Protein AF-A0A966WJ74-F1 (afdb_monomer_lite)

Foldseek 3Di:
DDPPVVVVPDPPPPPPPPPPDDPPPPPDDPPDPLVVLVVLVVVLVVCLVVLVLVSLVVSLVVNPPPPCSLVSVVSNCVSCVVPDDPVVVVVSVVVVD

Sequence (97 aa):
MSLFLIRRLCISVAGSLLLACLQVSDAATLSASPDRVDQIVIDMSNAYAHNDRRKLTQLLPQVKGHALEPWAAYWELTTRLDSAGESEIQEFFNRYK

pLDDT: mean 80.16, std 20.16, range [44.19, 97.94]

Secondary structure (DSSP, 8-state):
--SSSGGGSSSSSSSSSS--S------------HHHHHHHHHHHHHHHHTT-HHHHHHHGGGGTTSTTHHHHHHHHHHTTTTT--HHHHHHHHHH--

Structure (mmCIF, N/CA/C/O backbone):
data_AF-A0A966WJ74-F1
#
_entry.id   AF-A0A966WJ74-F1
#
loop_
_atom_site.group_PDB
_atom_site.id
_atom_site.type_symbol
_atom_site.label_atom_id
_atom_site.label_alt_id
_atom_site.label_comp_id
_atom_site.label_asym_id
_atom_site.label_entity_id
_atom_site.label_seq_id
_atom_site.pdbx_PDB_ins_code
_atom_site.Cartn_x
_atom_site.Cartn_y
_atom_site.Cartn_z
_atom_site.occupancy
_atom_site.B_iso_or_equiv
_atom_site.auth_seq_id
_atom_site.auth_comp_id
_atom_site.auth_asym_id
_atom_site.auth_atom_id
_atom_site.pdbx_PDB_model_num
ATOM 1 N N . MET A 1 1 ? 5.817 -73.063 -25.767 1.00 47.00 1 MET A N 1
ATOM 2 C CA . MET A 1 1 ? 5.920 -73.054 -24.294 1.00 47.00 1 MET A CA 1
ATOM 3 C C . MET A 1 1 ? 6.213 -71.623 -23.822 1.00 47.00 1 MET A C 1
ATOM 5 O O . MET A 1 1 ? 7.353 -71.218 -23.681 1.00 47.00 1 MET A O 1
ATOM 9 N N . SER A 1 2 ? 5.241 -70.724 -23.936 1.00 46.88 2 SER A N 1
ATOM 10 C CA . SER A 1 2 ? 4.262 -70.405 -22.875 1.00 46.88 2 SER A CA 1
ATOM 11 C C . SER A 1 2 ? 4.622 -69.226 -21.953 1.00 46.88 2 SER A C 1
ATOM 13 O O . SER A 1 2 ? 3.892 -69.011 -20.997 1.00 46.88 2 SER A O 1
ATOM 15 N N . LEU A 1 3 ? 5.665 -68.420 -22.224 1.00 50.03 3 LEU A N 1
ATOM 16 C CA . LEU A 1 3 ? 6.007 -67.289 -21.329 1.00 50.03 3 LEU A CA 1
ATOM 17 C C . LEU A 1 3 ? 6.151 -65.897 -21.972 1.00 50.03 3 LEU A C 1
ATOM 19 O O . LEU A 1 3 ? 6.029 -64.904 -21.263 1.00 50.03 3 LEU A O 1
ATOM 23 N N . PHE A 1 4 ? 6.302 -65.770 -23.295 1.00 47.22 4 PHE A N 1
ATOM 24 C CA . PHE A 1 4 ? 6.437 -64.444 -23.934 1.00 47.22 4 PHE A CA 1
ATOM 25 C C . PHE A 1 4 ? 5.139 -63.873 -24.524 1.00 47.22 4 PHE A C 1
ATOM 27 O O . PHE A 1 4 ? 5.099 -62.705 -24.905 1.00 47.22 4 PHE A O 1
ATOM 34 N N . LEU A 1 5 ? 4.056 -64.658 -24.556 1.00 48.75 5 LEU A N 1
ATOM 35 C CA . LEU A 1 5 ? 2.765 -64.220 -25.103 1.00 48.75 5 LEU A CA 1
ATOM 36 C C . LEU A 1 5 ? 1.816 -63.606 -24.054 1.00 48.75 5 LEU A C 1
ATOM 38 O O . LEU A 1 5 ? 0.843 -62.964 -24.426 1.00 48.75 5 LEU A O 1
ATOM 42 N N . ILE A 1 6 ? 2.112 -63.753 -22.756 1.00 54.72 6 ILE A N 1
ATOM 43 C CA . ILE A 1 6 ? 1.274 -63.242 -21.648 1.00 54.72 6 ILE A CA 1
ATOM 44 C C . ILE A 1 6 ? 1.607 -61.779 -21.313 1.00 54.72 6 ILE A C 1
ATOM 46 O O . ILE A 1 6 ? 0.763 -61.024 -20.842 1.00 54.72 6 ILE A O 1
ATOM 50 N N . ARG A 1 7 ? 2.814 -61.314 -21.654 1.00 44.19 7 ARG A N 1
ATOM 51 C CA . ARG A 1 7 ? 3.228 -59.914 -21.461 1.00 44.19 7 ARG A CA 1
ATOM 52 C C . ARG A 1 7 ? 2.805 -58.990 -22.613 1.00 44.19 7 ARG A C 1
ATOM 54 O O . ARG A 1 7 ? 3.212 -57.835 -22.664 1.00 44.19 7 ARG A O 1
ATOM 61 N N . ARG A 1 8 ? 1.993 -59.497 -23.547 1.00 54.09 8 ARG A N 1
ATOM 62 C CA . ARG A 1 8 ? 1.425 -58.742 -24.674 1.00 54.09 8 ARG A CA 1
ATOM 63 C C . ARG A 1 8 ? -0.015 -58.261 -24.447 1.00 54.09 8 ARG A C 1
ATOM 65 O O . ARG A 1 8 ? -0.557 -57.638 -25.349 1.00 54.09 8 ARG A O 1
ATOM 72 N N . LEU A 1 9 ? -0.627 -58.491 -23.278 1.00 54.88 9 LEU A N 1
ATOM 73 C CA . LEU A 1 9 ? -2.083 -58.314 -23.135 1.00 54.88 9 LEU A CA 1
ATOM 74 C C . LEU A 1 9 ? -2.575 -57.532 -21.899 1.00 54.88 9 LEU A C 1
ATOM 76 O O . LEU A 1 9 ? -3.749 -57.631 -21.574 1.00 54.88 9 LEU A O 1
ATOM 80 N N . CYS A 1 10 ? -1.741 -56.728 -21.222 1.00 46.06 10 CYS A N 1
ATOM 81 C CA . CYS A 1 10 ? -2.211 -55.950 -20.052 1.00 46.06 10 CYS A CA 1
ATOM 82 C C . CYS A 1 10 ? -1.888 -54.447 -20.047 1.00 46.06 10 CYS A C 1
ATOM 84 O O . CYS A 1 10 ? -2.273 -53.768 -19.105 1.00 46.06 10 CYS A O 1
ATOM 86 N N . ILE A 1 11 ? -1.231 -53.884 -21.069 1.00 50.78 11 ILE A N 1
ATOM 87 C CA . ILE A 1 11 ? -0.911 -52.433 -21.086 1.00 50.78 11 ILE A CA 1
ATOM 88 C C . ILE A 1 11 ? -1.694 -51.688 -22.185 1.00 50.78 11 ILE A C 1
ATOM 90 O O . ILE A 1 11 ? -1.428 -50.535 -22.489 1.00 50.78 11 ILE A O 1
ATOM 94 N N . SER A 1 12 ? -2.700 -52.330 -22.785 1.00 50.78 12 SER A N 1
ATOM 95 C CA . SER A 1 12 ? -3.492 -51.750 -23.879 1.00 50.78 12 SER A CA 1
ATOM 96 C C . SER A 1 12 ? -4.977 -51.599 -23.533 1.00 50.78 12 SER A C 1
ATOM 98 O O . SER A 1 12 ? -5.800 -51.627 -24.423 1.00 50.78 12 SER A O 1
ATOM 100 N N . VAL A 1 13 ? -5.355 -51.429 -22.260 1.00 56.34 13 VAL A N 1
ATOM 101 C CA . VAL A 1 13 ? -6.708 -50.943 -21.891 1.00 56.34 13 VAL A CA 1
ATOM 102 C C . VAL A 1 13 ? -6.643 -50.126 -20.591 1.00 56.34 13 VAL A C 1
ATOM 104 O O . VAL A 1 13 ? -7.345 -50.379 -19.623 1.00 56.34 13 VAL A O 1
ATOM 107 N N . ALA A 1 14 ? -5.735 -49.154 -20.538 1.00 49.72 14 ALA A N 1
ATOM 108 C CA . ALA A 1 14 ? -5.721 -48.109 -19.504 1.00 49.72 14 ALA A CA 1
ATOM 109 C C . ALA A 1 14 ? -5.358 -46.735 -20.106 1.00 49.72 14 ALA A C 1
ATOM 111 O O . ALA A 1 14 ? -4.915 -45.834 -19.407 1.00 49.72 14 ALA A O 1
ATOM 112 N N . GLY A 1 15 ? -5.508 -46.590 -21.429 1.00 50.56 15 GLY A N 1
ATOM 113 C CA . GLY A 1 15 ? -5.144 -45.389 -22.189 1.00 50.56 15 GLY A CA 1
ATOM 114 C C . GLY A 1 15 ? -6.328 -44.504 -22.585 1.00 50.56 15 GLY A C 1
ATOM 115 O O . GLY A 1 15 ? -6.139 -43.558 -23.337 1.00 50.56 15 GLY A O 1
ATOM 116 N N . SER A 1 16 ? -7.545 -44.799 -22.115 1.00 53.44 16 SER A N 1
ATOM 117 C CA . SER A 1 16 ? -8.766 -44.114 -22.579 1.00 53.44 16 SER A CA 1
ATOM 118 C C . SER A 1 16 ? -9.585 -43.449 -21.469 1.00 53.44 16 SER A C 1
ATOM 120 O O . SER A 1 16 ? -10.711 -43.042 -21.728 1.00 53.44 16 SER A O 1
ATOM 122 N N . LEU A 1 17 ? -9.041 -43.293 -20.253 1.00 51.81 17 LEU A N 1
ATOM 123 C CA . LEU A 1 17 ? -9.752 -42.641 -19.137 1.00 51.81 17 LEU A CA 1
ATOM 124 C C . LEU A 1 17 ? -8.964 -41.525 -18.420 1.00 51.81 17 LEU A C 1
ATOM 126 O O . LEU A 1 17 ? -9.319 -41.133 -17.315 1.00 51.81 17 LEU A O 1
ATOM 130 N N . LEU A 1 18 ? -7.909 -40.992 -19.043 1.00 50.69 18 LEU A N 1
ATOM 131 C CA . LEU A 1 18 ? -7.081 -39.899 -18.502 1.00 50.69 18 LEU A CA 1
ATOM 132 C C . LEU A 1 18 ? -6.923 -38.744 -19.511 1.00 50.69 18 LEU A C 1
ATOM 134 O O . LEU A 1 18 ? -5.863 -38.139 -19.613 1.00 50.69 18 LEU A O 1
ATOM 138 N N . LEU A 1 19 ? -7.974 -38.440 -20.282 1.00 54.75 19 LEU A N 1
ATOM 139 C CA . LEU A 1 19 ? -7.969 -37.351 -21.275 1.00 54.75 19 LEU A CA 1
ATOM 140 C C . LEU A 1 19 ? -9.133 -36.358 -21.094 1.00 54.75 19 LEU A C 1
ATOM 142 O O . LEU A 1 19 ? -9.693 -35.866 -22.067 1.00 54.75 19 LEU A O 1
ATOM 146 N N . ALA A 1 20 ? -9.517 -36.076 -19.846 1.00 51.59 20 ALA A N 1
ATOM 147 C CA . ALA A 1 20 ? -10.572 -35.104 -19.530 1.00 51.59 20 ALA A CA 1
ATOM 148 C C . ALA A 1 20 ? -10.179 -34.082 -18.447 1.00 51.59 20 ALA A C 1
ATOM 150 O O . ALA A 1 20 ? -11.046 -33.412 -17.894 1.00 51.59 20 ALA A O 1
ATOM 151 N N . CYS A 1 21 ? -8.887 -33.940 -18.137 1.00 49.91 21 CYS A N 1
ATOM 152 C CA . CYS A 1 21 ? -8.417 -32.892 -17.236 1.00 49.91 21 CYS A CA 1
ATOM 153 C C . CYS A 1 21 ? -7.622 -31.853 -18.036 1.00 49.91 21 CYS A C 1
ATOM 155 O O . CYS A 1 21 ? -6.729 -32.221 -18.793 1.00 49.91 21 CYS A O 1
ATOM 157 N N . LEU A 1 22 ? -7.950 -30.579 -17.805 1.00 50.16 22 LEU A N 1
ATOM 158 C CA . LEU A 1 22 ? -7.305 -29.357 -18.298 1.00 50.16 22 LEU A CA 1
ATOM 159 C C . LEU A 1 22 ? -7.731 -28.876 -19.694 1.00 50.16 22 LEU A C 1
ATOM 161 O O . LEU A 1 22 ? -6.974 -28.906 -20.656 1.00 50.16 22 LEU A O 1
ATOM 165 N N . GLN A 1 23 ? -8.921 -28.282 -19.761 1.00 55.41 23 GLN A N 1
ATOM 166 C CA . GLN A 1 23 ? -9.117 -27.079 -20.575 1.00 55.41 23 GLN A CA 1
ATOM 167 C C . GLN A 1 23 ? -9.060 -25.874 -19.625 1.00 55.41 23 GLN A C 1
ATOM 169 O O . GLN A 1 23 ? -10.090 -25.314 -19.254 1.00 55.41 23 GLN A O 1
ATOM 174 N N . VAL A 1 24 ? -7.858 -25.515 -19.159 1.00 59.22 24 VAL A N 1
ATOM 175 C CA . VAL A 1 24 ? -7.647 -24.193 -18.553 1.00 59.22 24 VAL A CA 1
ATOM 176 C C . VAL A 1 24 ? -7.595 -23.218 -19.719 1.00 59.22 24 VAL A C 1
ATOM 178 O O . VAL A 1 24 ? -6.666 -23.239 -20.521 1.00 59.22 24 VAL A O 1
ATOM 181 N N . SER A 1 25 ? -8.655 -22.427 -19.861 1.00 53.19 25 SER A N 1
ATOM 182 C CA . SER A 1 25 ? -8.662 -21.284 -20.765 1.00 53.19 25 SER A CA 1
ATOM 183 C C . SER A 1 25 ? -7.698 -20.247 -20.198 1.00 53.19 25 SER A C 1
ATOM 185 O O . SER A 1 25 ? -8.022 -19.568 -19.226 1.00 53.19 25 SER A O 1
ATOM 187 N N . ASP A 1 26 ? -6.503 -20.164 -20.774 1.00 45.62 26 ASP A N 1
ATOM 188 C CA . ASP A 1 26 ? -5.546 -19.097 -20.501 1.00 45.62 26 ASP A CA 1
ATOM 189 C C . ASP A 1 26 ? -6.106 -17.807 -21.120 1.00 45.62 26 ASP A C 1
ATOM 191 O O . ASP A 1 26 ? -5.946 -17.518 -22.309 1.00 45.62 26 ASP A O 1
ATOM 195 N N . ALA A 1 27 ? -6.877 -17.057 -20.334 1.00 54.19 27 ALA A N 1
ATOM 196 C CA . ALA A 1 27 ? -7.142 -15.666 -20.649 1.00 54.19 27 ALA A CA 1
ATOM 197 C C . ALA A 1 27 ? -5.803 -14.946 -20.494 1.00 54.19 27 ALA A C 1
ATOM 199 O O . ALA A 1 27 ? -5.363 -14.727 -19.370 1.00 54.19 27 ALA A O 1
ATOM 200 N N . ALA A 1 28 ? -5.150 -14.639 -21.616 1.00 49.78 28 ALA A N 1
ATOM 201 C CA . ALA A 1 28 ? -3.875 -13.939 -21.662 1.00 49.78 28 ALA A CA 1
ATOM 202 C C . ALA A 1 28 ? -3.958 -12.616 -20.883 1.00 49.78 28 ALA A C 1
ATOM 204 O O . ALA A 1 28 ? -4.321 -11.565 -21.414 1.00 49.78 28 ALA A O 1
ATOM 205 N N . THR A 1 29 ? -3.614 -12.662 -19.601 1.00 55.38 29 THR A N 1
ATOM 206 C CA . THR A 1 29 ? -3.189 -11.491 -18.858 1.00 55.38 29 THR A CA 1
ATOM 207 C C . THR A 1 29 ? -1.886 -11.046 -19.495 1.00 55.38 29 THR A C 1
ATOM 209 O O . THR A 1 29 ? -0.968 -11.850 -19.654 1.00 55.38 29 THR A O 1
ATOM 212 N N . LEU A 1 30 ? -1.795 -9.773 -19.889 1.00 57.22 30 LEU A N 1
ATOM 213 C CA . LEU A 1 30 ? -0.509 -9.147 -20.175 1.00 57.22 30 LEU A CA 1
ATOM 214 C C . LEU A 1 30 ? 0.309 -9.168 -18.880 1.00 57.22 30 LEU A C 1
ATOM 216 O O . LEU A 1 30 ? 0.272 -8.224 -18.094 1.00 57.22 30 LEU A O 1
ATOM 220 N N . SER A 1 31 ? 0.993 -10.277 -18.629 1.00 59.06 31 SER A N 1
ATOM 221 C CA . SER A 1 31 ? 1.887 -10.439 -17.498 1.00 59.06 31 SER A CA 1
ATOM 222 C C . SER A 1 31 ? 3.065 -9.508 -17.741 1.00 59.06 31 SER A C 1
ATOM 224 O O . SER A 1 31 ? 3.929 -9.781 -18.576 1.00 59.06 31 SER A O 1
ATOM 226 N N . ALA A 1 32 ? 3.069 -8.361 -17.062 1.00 64.06 32 ALA A N 1
ATOM 227 C CA . ALA A 1 32 ? 4.270 -7.555 -16.945 1.00 64.06 32 ALA A CA 1
ATOM 228 C C . ALA A 1 32 ? 5.395 -8.466 -16.432 1.00 64.06 32 ALA A C 1
ATOM 230 O O . ALA A 1 32 ? 5.177 -9.248 -15.506 1.00 64.06 32 ALA A O 1
ATOM 231 N N . SER A 1 33 ? 6.575 -8.399 -17.054 1.00 74.12 33 SER A N 1
ATOM 232 C CA . SER A 1 33 ? 7.733 -9.159 -16.580 1.00 74.12 33 SER A CA 1
ATOM 233 C C . SER A 1 33 ? 7.961 -8.871 -15.089 1.00 74.12 33 SER A C 1
ATOM 235 O O . SER A 1 33 ? 7.833 -7.701 -14.711 1.00 74.12 33 SER A O 1
ATOM 237 N N . PRO A 1 34 ? 8.322 -9.876 -14.267 1.00 76.94 34 PRO A N 1
ATOM 238 C CA . PRO A 1 34 ? 8.586 -9.693 -12.836 1.00 76.94 34 PRO A CA 1
ATOM 239 C C . PRO A 1 34 ? 9.477 -8.473 -12.555 1.00 76.94 34 PRO A C 1
ATOM 241 O O . PRO A 1 34 ? 9.093 -7.596 -11.787 1.00 76.94 34 PRO A O 1
ATOM 244 N N . ASP A 1 35 ? 10.546 -8.307 -13.344 1.00 86.25 35 ASP A N 1
ATOM 245 C CA . ASP A 1 35 ? 11.485 -7.179 -13.254 1.00 86.25 35 ASP A CA 1
ATOM 246 C C . ASP A 1 35 ? 10.824 -5.791 -13.358 1.00 86.25 35 ASP A C 1
ATOM 248 O O . ASP A 1 35 ? 11.236 -4.833 -12.704 1.00 86.25 35 ASP A O 1
ATOM 252 N N . ARG A 1 36 ? 9.784 -5.647 -14.194 1.00 90.31 36 ARG A N 1
ATOM 253 C CA . ARG A 1 36 ? 9.069 -4.370 -14.347 1.00 90.31 36 ARG A CA 1
ATOM 254 C C . ARG A 1 36 ? 8.246 -4.064 -13.105 1.00 90.31 36 ARG A C 1
ATOM 256 O O . ARG A 1 36 ? 8.178 -2.909 -12.694 1.00 90.31 36 ARG A O 1
ATOM 263 N N . VAL A 1 37 ? 7.581 -5.070 -12.549 1.00 92.00 37 VAL A N 1
ATOM 264 C CA . VAL A 1 37 ? 6.736 -4.887 -11.368 1.00 92.00 37 VAL A CA 1
ATOM 265 C C . VAL A 1 37 ? 7.601 -4.643 -10.135 1.00 92.00 37 VAL A C 1
ATOM 267 O O . VAL A 1 37 ? 7.280 -3.763 -9.340 1.00 92.00 37 VAL A O 1
ATOM 270 N N . ASP A 1 38 ? 8.748 -5.310 -10.033 1.00 93.62 38 ASP A N 1
ATOM 271 C CA . ASP A 1 38 ? 9.750 -5.040 -9.002 1.00 93.62 38 ASP A CA 1
ATOM 272 C C . ASP A 1 38 ? 10.218 -3.580 -9.033 1.00 93.62 38 ASP A C 1
ATOM 274 O O . ASP A 1 38 ? 10.283 -2.923 -7.992 1.00 93.62 38 ASP A O 1
ATOM 278 N N . GLN A 1 39 ? 10.446 -3.020 -10.225 1.00 95.38 39 GLN A N 1
ATOM 279 C CA . GLN A 1 39 ? 10.780 -1.601 -10.364 1.00 95.38 39 GLN A CA 1
ATOM 280 C C . GLN A 1 39 ? 9.659 -0.681 -9.854 1.00 95.38 39 GLN A C 1
ATOM 282 O O . GLN A 1 39 ? 9.936 0.329 -9.208 1.00 95.38 39 GLN A O 1
ATOM 287 N N . ILE A 1 40 ? 8.393 -1.041 -10.083 1.00 96.50 40 ILE A N 1
ATOM 288 C CA . ILE A 1 40 ? 7.244 -0.288 -9.558 1.00 96.50 40 ILE A CA 1
ATOM 289 C C . ILE A 1 40 ? 7.209 -0.356 -8.027 1.00 96.50 40 ILE A C 1
ATOM 291 O O . ILE A 1 40 ? 6.947 0.654 -7.377 1.00 96.50 40 ILE A O 1
ATOM 295 N N . VAL A 1 41 ? 7.515 -1.508 -7.429 1.00 96.31 41 VAL A N 1
ATOM 296 C CA . VAL A 1 41 ? 7.592 -1.654 -5.965 1.00 96.31 41 VAL A CA 1
ATOM 297 C C . VAL A 1 41 ? 8.717 -0.791 -5.385 1.00 96.31 41 VAL A C 1
ATOM 299 O O . VAL A 1 41 ? 8.532 -0.171 -4.337 1.00 96.31 41 VAL A O 1
ATOM 302 N N . ILE A 1 42 ? 9.851 -0.673 -6.079 1.00 96.75 42 ILE A N 1
ATOM 303 C CA . ILE A 1 42 ? 10.930 0.259 -5.714 1.00 96.75 42 ILE A CA 1
ATOM 304 C C . ILE A 1 42 ? 10.447 1.717 -5.801 1.00 96.75 42 ILE A C 1
ATOM 306 O O . ILE A 1 42 ? 10.710 2.519 -4.906 1.00 96.75 42 ILE A O 1
ATOM 310 N N . ASP A 1 43 ? 9.693 2.082 -6.836 1.00 97.38 43 ASP A N 1
ATOM 311 C CA . ASP A 1 43 ? 9.130 3.432 -6.952 1.00 97.38 43 ASP A CA 1
ATOM 312 C C . ASP A 1 43 ? 8.103 3.731 -5.850 1.00 97.38 43 ASP A C 1
ATOM 314 O O . ASP A 1 43 ? 8.028 4.865 -5.362 1.00 97.38 43 ASP A O 1
ATOM 318 N N . MET A 1 44 ? 7.336 2.721 -5.431 1.00 97.94 44 MET A N 1
ATOM 319 C CA . MET A 1 44 ? 6.410 2.808 -4.302 1.00 97.94 44 MET A CA 1
ATOM 320 C C . MET A 1 44 ? 7.140 2.959 -2.969 1.00 97.94 44 MET A C 1
ATOM 322 O O . MET A 1 44 ? 6.735 3.795 -2.165 1.00 97.94 44 MET A O 1
ATOM 326 N N . SER A 1 45 ? 8.232 2.227 -2.732 1.00 97.31 45 SER A N 1
ATOM 327 C CA . SER A 1 45 ? 9.013 2.365 -1.494 1.00 97.31 45 SER A CA 1
ATOM 328 C C . SER A 1 45 ? 9.618 3.767 -1.370 1.00 97.31 45 SER A C 1
ATOM 330 O O . SER A 1 45 ? 9.552 4.392 -0.309 1.00 97.31 45 SER A O 1
ATOM 332 N N . ASN A 1 46 ? 10.098 4.323 -2.485 1.00 97.94 46 ASN A N 1
ATOM 333 C CA . ASN A 1 46 ? 10.546 5.708 -2.560 1.00 97.94 46 ASN A CA 1
ATOM 334 C C . ASN A 1 46 ? 9.398 6.690 -2.289 1.00 97.94 46 ASN A C 1
ATOM 336 O O . ASN A 1 46 ? 9.580 7.648 -1.541 1.00 97.94 46 ASN A O 1
ATOM 340 N N . ALA A 1 47 ? 8.209 6.470 -2.858 1.00 97.62 47 ALA A N 1
ATOM 341 C CA . ALA A 1 47 ? 7.037 7.307 -2.588 1.00 97.62 47 ALA A CA 1
ATOM 342 C C . ALA A 1 47 ? 6.640 7.277 -1.103 1.00 97.62 47 ALA A C 1
ATOM 344 O O . ALA A 1 47 ? 6.371 8.326 -0.518 1.00 97.62 47 ALA A O 1
ATOM 345 N N . TYR A 1 48 ? 6.675 6.096 -0.483 1.00 97.31 48 TYR A N 1
ATOM 346 C CA . TYR A 1 48 ? 6.426 5.909 0.943 1.00 97.31 48 TYR A CA 1
ATOM 347 C C . TYR A 1 48 ? 7.425 6.688 1.808 1.00 97.31 48 TYR A C 1
ATOM 349 O 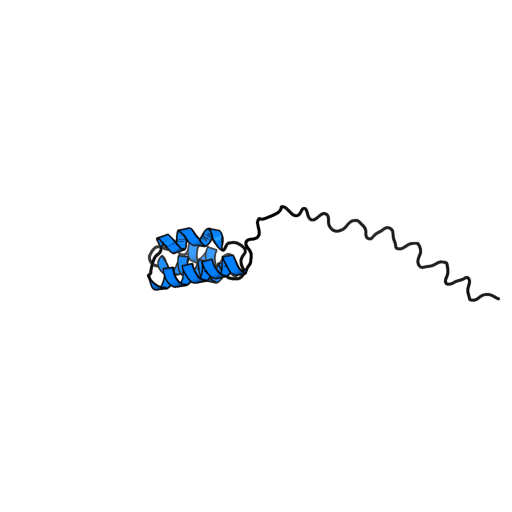O . TYR A 1 48 ? 7.009 7.417 2.704 1.00 97.31 48 TYR A O 1
ATOM 357 N N . ALA A 1 49 ? 8.723 6.636 1.487 1.00 96.44 49 ALA A N 1
ATOM 358 C CA . ALA A 1 49 ? 9.752 7.403 2.196 1.00 96.44 49 ALA A CA 1
ATOM 359 C C . ALA A 1 49 ? 9.503 8.925 2.167 1.00 96.44 49 ALA A C 1
ATOM 361 O O . ALA A 1 49 ? 9.859 9.632 3.107 1.00 96.44 49 ALA A O 1
ATOM 362 N N . HIS A 1 50 ? 8.853 9.426 1.113 1.00 96.31 50 HIS A N 1
ATOM 363 C CA . HIS A 1 50 ? 8.488 10.838 0.962 1.00 96.31 50 HIS A CA 1
ATOM 364 C C . HIS A 1 50 ? 7.054 11.158 1.420 1.00 96.31 50 HIS A C 1
ATOM 366 O O . HIS A 1 50 ? 6.599 12.285 1.232 1.00 96.31 50 HIS A O 1
ATOM 372 N N . ASN A 1 51 ? 6.331 10.200 2.013 1.00 94.81 51 ASN A N 1
ATOM 373 C CA . ASN A 1 51 ? 4.908 10.319 2.359 1.00 94.81 51 ASN A CA 1
ATOM 374 C C . ASN A 1 51 ? 4.008 10.727 1.167 1.00 94.81 51 ASN A C 1
ATOM 376 O O . ASN A 1 51 ? 2.960 11.354 1.347 1.00 94.81 51 ASN A O 1
ATOM 380 N N . ASP A 1 52 ? 4.382 10.371 -0.068 1.00 96.38 52 ASP A N 1
ATOM 381 C CA . ASP A 1 52 ? 3.601 10.691 -1.269 1.00 96.38 52 ASP A CA 1
ATOM 382 C C . ASP A 1 52 ? 2.452 9.692 -1.472 1.00 96.38 52 ASP A C 1
ATOM 384 O O . ASP A 1 52 ? 2.499 8.759 -2.281 1.00 96.38 52 ASP A O 1
ATOM 388 N N . ARG A 1 53 ? 1.372 9.930 -0.725 1.00 94.50 53 ARG A N 1
ATOM 389 C CA . ARG A 1 53 ? 0.133 9.138 -0.753 1.00 94.50 53 ARG A CA 1
ATOM 390 C C . ARG A 1 53 ? -0.491 9.033 -2.141 1.00 94.50 53 ARG A C 1
ATOM 392 O O . ARG A 1 53 ? -1.044 7.995 -2.506 1.00 94.50 53 ARG A O 1
ATOM 399 N N . ARG A 1 54 ? -0.417 10.112 -2.926 1.00 95.88 54 ARG A N 1
ATOM 400 C CA . ARG A 1 54 ? -1.020 10.152 -4.265 1.00 95.88 54 ARG A CA 1
ATOM 401 C C . ARG A 1 54 ? -0.280 9.209 -5.197 1.00 95.88 54 ARG A C 1
ATOM 403 O O . ARG A 1 54 ? -0.921 8.429 -5.896 1.00 95.88 54 ARG A O 1
ATOM 410 N N . LY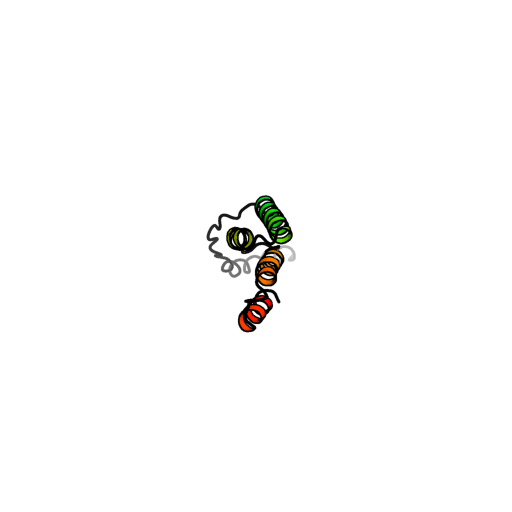S A 1 55 ? 1.054 9.240 -5.162 1.00 96.88 55 LYS A N 1
ATOM 411 C CA . LYS A 1 55 ? 1.884 8.341 -5.962 1.00 96.88 55 LYS A CA 1
ATOM 412 C C . LYS A 1 55 ? 1.688 6.879 -5.556 1.00 96.88 55 LYS A C 1
ATOM 414 O O . LYS A 1 55 ? 1.529 6.039 -6.435 1.00 96.88 55 LYS A O 1
ATOM 419 N N . LEU A 1 56 ? 1.588 6.576 -4.259 1.00 96.94 56 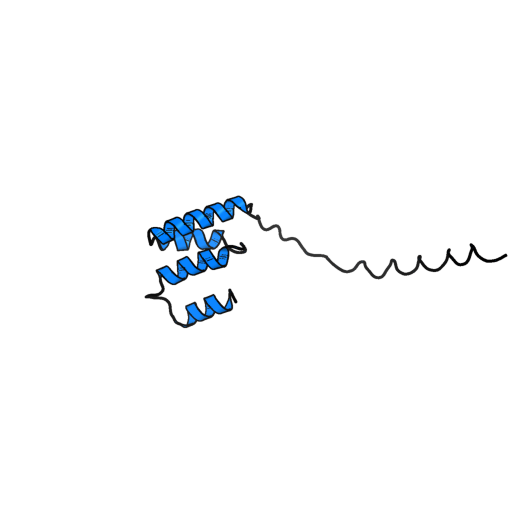LEU A N 1
ATOM 420 C CA . LEU A 1 56 ? 1.257 5.222 -3.788 1.00 96.94 56 LEU A CA 1
ATOM 421 C C . LEU A 1 56 ? -0.078 4.719 -4.357 1.00 96.94 56 LEU A C 1
ATOM 423 O O . LEU A 1 56 ? -0.130 3.635 -4.935 1.00 96.94 56 LEU A O 1
ATOM 427 N N . THR A 1 57 ? -1.130 5.539 -4.285 1.00 95.44 57 THR A N 1
ATOM 428 C CA . THR A 1 57 ? -2.463 5.196 -4.818 1.00 95.44 57 THR A CA 1
ATOM 429 C C . THR A 1 57 ? -2.433 4.951 -6.333 1.00 95.44 57 THR A C 1
ATOM 431 O O . THR A 1 57 ? -3.116 4.062 -6.836 1.00 95.44 57 THR A O 1
ATOM 434 N N . GLN A 1 58 ? -1.635 5.725 -7.076 1.00 96.81 58 GLN A N 1
ATOM 435 C CA . GLN A 1 58 ? -1.495 5.593 -8.533 1.00 96.81 58 GLN A CA 1
ATOM 436 C C . GLN A 1 58 ? -0.722 4.338 -8.958 1.00 96.81 58 GLN A C 1
ATOM 438 O O . GLN A 1 58 ? -1.016 3.757 -10.004 1.00 96.81 58 GLN A O 1
ATOM 443 N N . LEU A 1 59 ? 0.283 3.934 -8.180 1.00 96.69 59 LEU A N 1
ATOM 444 C CA . LEU A 1 59 ? 1.143 2.795 -8.502 1.00 96.69 59 LEU A CA 1
ATOM 445 C C . LEU A 1 59 ? 0.545 1.457 -8.045 1.00 96.69 59 LEU A C 1
ATOM 447 O O . LEU A 1 59 ? 0.747 0.449 -8.719 1.00 96.69 59 LEU A O 1
ATOM 451 N N . LEU A 1 60 ? -0.250 1.440 -6.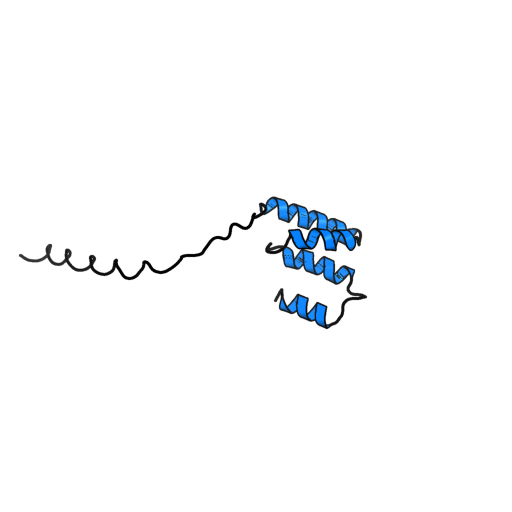969 1.00 95.75 60 LEU A N 1
ATOM 452 C CA . LEU A 1 60 ? -0.798 0.213 -6.380 1.00 95.75 60 LEU A CA 1
ATOM 453 C C . LEU A 1 60 ? -1.563 -0.701 -7.368 1.00 95.75 60 LEU A C 1
ATOM 455 O O . LEU A 1 60 ? -1.376 -1.915 -7.320 1.00 95.75 60 LEU A O 1
ATOM 459 N N . PRO A 1 61 ? -2.395 -0.201 -8.305 1.00 95.25 61 PRO A N 1
ATOM 460 C CA . PRO A 1 61 ? -3.077 -1.074 -9.262 1.00 95.25 61 PRO A CA 1
ATOM 461 C C . PRO A 1 61 ? -2.128 -1.853 -10.180 1.00 95.25 61 PRO A C 1
ATOM 463 O O . PRO A 1 61 ? -2.524 -2.890 -10.703 1.00 95.25 61 PRO A O 1
ATOM 466 N N . GLN A 1 62 ? -0.901 -1.364 -10.376 1.00 94.75 62 GLN A N 1
ATOM 467 C CA . GLN A 1 62 ? 0.085 -1.959 -11.279 1.00 94.75 62 GLN A CA 1
ATOM 468 C C . GLN A 1 62 ? 0.848 -3.131 -10.646 1.00 94.75 62 GLN A C 1
ATOM 470 O O . GLN A 1 62 ? 1.460 -3.908 -11.370 1.00 94.75 62 GLN A O 1
ATOM 475 N N . VAL A 1 63 ? 0.798 -3.275 -9.317 1.00 94.62 63 VAL A N 1
ATOM 476 C CA . VAL A 1 63 ? 1.434 -4.382 -8.580 1.00 94.62 63 VAL A CA 1
ATOM 477 C C . VAL A 1 63 ? 0.453 -5.508 -8.227 1.00 94.62 63 VAL A C 1
ATOM 479 O O . VAL A 1 63 ? 0.840 -6.464 -7.563 1.00 94.62 63 VAL A O 1
ATOM 482 N N . LYS A 1 64 ? -0.814 -5.420 -8.659 1.00 91.38 64 LYS A N 1
ATOM 483 C CA . LYS A 1 64 ? -1.836 -6.440 -8.375 1.00 91.38 64 LYS A CA 1
ATOM 484 C C . LYS A 1 64 ? -1.454 -7.806 -8.946 1.00 91.38 64 LYS A C 1
ATOM 486 O O . LYS A 1 64 ? -1.059 -7.907 -10.104 1.00 91.38 64 LYS A O 1
ATOM 491 N N . GLY A 1 65 ? -1.630 -8.855 -8.149 1.00 90.00 65 GLY A N 1
ATOM 492 C CA . GLY A 1 65 ? -1.267 -10.228 -8.494 1.00 90.00 65 GLY A CA 1
ATOM 493 C C . GLY A 1 65 ? 0.231 -10.525 -8.383 1.00 90.00 65 GLY A C 1
ATOM 494 O O . GLY A 1 65 ? 0.646 -11.636 -8.702 1.00 90.00 65 GLY A O 1
ATOM 495 N N . HIS A 1 66 ? 1.045 -9.563 -7.937 1.00 91.56 66 HIS A N 1
ATOM 496 C CA . HIS A 1 66 ? 2.476 -9.752 -7.726 1.00 91.56 66 HIS A CA 1
ATOM 497 C C . HIS A 1 66 ? 2.778 -10.251 -6.310 1.00 91.56 66 HIS A C 1
ATOM 499 O O . HIS A 1 66 ? 2.089 -9.902 -5.354 1.00 91.56 66 HIS A O 1
ATOM 505 N N . ALA A 1 67 ? 3.874 -10.995 -6.138 1.00 92.88 67 ALA A N 1
ATOM 506 C CA . ALA A 1 67 ? 4.289 -11.500 -4.824 1.00 92.88 67 ALA A CA 1
ATOM 507 C C . ALA A 1 67 ? 4.544 -10.379 -3.793 1.00 92.88 67 ALA A C 1
ATOM 509 O O . ALA A 1 67 ? 4.383 -10.583 -2.592 1.00 92.88 67 ALA A O 1
ATOM 510 N N . LEU A 1 68 ? 4.917 -9.187 -4.266 1.00 94.38 68 LEU A N 1
ATOM 511 C CA . LEU A 1 68 ? 5.171 -8.001 -3.440 1.00 94.38 68 LEU A CA 1
ATOM 512 C C . LEU A 1 68 ? 3.951 -7.070 -3.295 1.00 94.38 68 LEU A C 1
ATOM 514 O O . LEU A 1 68 ? 4.065 -6.018 -2.666 1.00 94.38 68 LEU A O 1
ATOM 518 N N . GLU A 1 69 ? 2.781 -7.445 -3.827 1.00 95.00 69 GLU A N 1
ATOM 519 C CA . GLU A 1 69 ? 1.530 -6.697 -3.629 1.00 95.00 69 GLU A CA 1
ATOM 520 C C . GLU A 1 69 ? 1.225 -6.418 -2.143 1.00 95.00 69 GLU A C 1
ATOM 522 O O . GLU A 1 69 ? 0.908 -5.267 -1.829 1.00 95.00 69 GLU A O 1
ATOM 527 N N . PRO A 1 70 ? 1.369 -7.380 -1.200 1.00 96.38 70 PRO A N 1
ATOM 528 C CA . PRO A 1 70 ? 1.028 -7.137 0.204 1.00 96.38 70 PRO A CA 1
ATOM 529 C C . PRO A 1 70 ? 1.879 -6.033 0.843 1.00 96.38 70 PRO A C 1
ATOM 531 O O . PRO A 1 70 ? 1.373 -5.233 1.628 1.00 96.38 70 PRO A O 1
ATOM 534 N N . TRP A 1 71 ? 3.160 -5.945 0.469 1.00 95.81 71 TRP A N 1
ATOM 535 C CA . TRP A 1 71 ? 4.072 -4.901 0.944 1.00 95.81 71 TRP A CA 1
ATOM 536 C C . TRP A 1 71 ? 3.684 -3.520 0.418 1.00 95.81 71 TRP A C 1
ATOM 538 O O . TRP A 1 71 ? 3.625 -2.554 1.177 1.00 95.81 71 TRP A O 1
ATOM 548 N N . ALA A 1 72 ? 3.364 -3.434 -0.872 1.00 96.81 72 ALA A N 1
ATOM 549 C CA . ALA A 1 72 ? 2.903 -2.203 -1.496 1.00 96.81 72 ALA A CA 1
ATOM 550 C C . ALA A 1 72 ? 1.560 -1.723 -0.916 1.00 96.81 72 ALA A C 1
ATOM 552 O O . ALA A 1 72 ? 1.393 -0.537 -0.627 1.00 96.81 72 ALA A O 1
ATOM 553 N N . ALA A 1 73 ? 0.616 -2.644 -0.706 1.00 96.50 73 ALA A N 1
ATOM 554 C CA . ALA A 1 73 ? -0.678 -2.355 -0.098 1.00 96.50 73 ALA A CA 1
ATOM 555 C C . ALA A 1 73 ? -0.541 -1.920 1.370 1.00 96.50 73 ALA A C 1
ATOM 557 O O . ALA A 1 73 ? -1.257 -1.024 1.809 1.00 96.50 73 ALA A O 1
ATOM 558 N N . TYR A 1 74 ? 0.401 -2.509 2.114 1.00 96.44 74 TYR A N 1
ATOM 559 C CA . TYR A 1 74 ? 0.703 -2.105 3.485 1.00 96.44 74 TYR A CA 1
ATOM 560 C C . TYR A 1 74 ? 1.158 -0.645 3.554 1.00 96.44 74 TYR A C 1
ATOM 562 O O . TYR A 1 74 ? 0.628 0.113 4.361 1.00 96.44 74 TYR A O 1
ATOM 570 N N . TRP A 1 75 ? 2.087 -0.223 2.689 1.00 97.19 75 TRP A N 1
ATOM 571 C CA . TRP A 1 75 ? 2.529 1.176 2.638 1.00 97.19 75 TRP A CA 1
ATOM 572 C C . TRP A 1 75 ? 1.391 2.143 2.312 1.00 97.19 75 TRP A C 1
ATOM 574 O O . TRP A 1 75 ? 1.316 3.226 2.883 1.00 97.19 75 TRP A O 1
ATOM 584 N N . GLU A 1 76 ? 0.489 1.767 1.407 1.00 95.56 76 GLU A N 1
ATOM 585 C CA . GLU A 1 76 ? -0.673 2.596 1.088 1.00 95.56 76 GLU A CA 1
ATOM 586 C C . GLU A 1 76 ? -1.585 2.759 2.316 1.00 95.56 76 GLU A C 1
ATOM 588 O O . GLU A 1 76 ? -1.881 3.892 2.700 1.00 95.56 76 GLU A O 1
ATOM 593 N N . LEU A 1 77 ? -1.919 1.659 3.001 1.00 95.94 77 LEU A N 1
ATOM 594 C CA . LEU A 1 77 ? -2.763 1.673 4.197 1.00 95.94 77 LEU A CA 1
ATOM 595 C C . LEU A 1 77 ? -2.137 2.481 5.343 1.00 95.94 77 LEU A C 1
ATOM 597 O O . LEU A 1 77 ? -2.811 3.318 5.947 1.00 95.94 77 LEU A O 1
ATOM 601 N N . THR A 1 78 ? -0.852 2.271 5.643 1.00 94.62 78 THR A N 1
ATOM 602 C CA . THR A 1 78 ? -0.187 2.947 6.768 1.00 94.62 78 THR A CA 1
ATOM 603 C C . THR A 1 78 ? -0.098 4.452 6.574 1.00 94.62 78 THR A C 1
ATOM 605 O O . THR A 1 78 ? -0.272 5.196 7.535 1.00 94.62 78 THR A O 1
ATOM 608 N N . THR A 1 79 ? 0.085 4.932 5.341 1.00 94.94 79 THR A N 1
ATOM 609 C CA . THR A 1 79 ? 0.119 6.382 5.071 1.00 94.94 79 THR A CA 1
ATOM 610 C C . THR A 1 79 ? -1.221 7.086 5.261 1.00 94.94 79 THR A C 1
ATOM 612 O O . THR A 1 79 ? -1.282 8.317 5.261 1.00 94.94 79 THR A O 1
ATOM 615 N N . ARG A 1 80 ? -2.312 6.332 5.406 1.00 91.94 80 ARG A N 1
ATOM 616 C CA . ARG A 1 80 ? -3.650 6.872 5.653 1.00 91.94 80 ARG A CA 1
ATOM 617 C C . ARG A 1 80 ? -4.304 6.318 6.903 1.00 91.94 80 ARG A C 1
ATOM 619 O O . ARG A 1 80 ? -5.515 6.483 7.047 1.00 91.94 80 ARG A O 1
ATOM 626 N N . LEU A 1 81 ? -3.513 5.726 7.798 1.00 92.25 81 LEU A N 1
ATOM 627 C CA . LEU A 1 81 ? -4.006 5.069 9.003 1.00 92.25 81 LEU A CA 1
ATOM 628 C C . LEU A 1 81 ? -4.809 6.025 9.896 1.00 92.25 81 LEU A C 1
ATOM 630 O O . LEU A 1 81 ? -5.795 5.604 10.484 1.00 92.25 81 LEU A O 1
ATOM 634 N N . ASP A 1 82 ? -4.470 7.319 9.903 1.00 90.12 82 ASP A N 1
ATOM 635 C CA . ASP A 1 82 ? -5.220 8.361 10.625 1.00 90.12 82 ASP A CA 1
ATOM 636 C C . ASP A 1 82 ? -6.686 8.487 10.176 1.00 90.12 82 ASP A C 1
ATOM 638 O O . ASP A 1 82 ? -7.546 8.937 10.930 1.00 90.12 82 ASP A O 1
ATOM 642 N N . SER A 1 83 ? -6.968 8.117 8.925 1.00 91.00 83 SER A N 1
ATOM 643 C CA . SER A 1 83 ? -8.294 8.181 8.298 1.00 91.00 83 SER A CA 1
ATOM 644 C C . SER A 1 83 ? -8.897 6.809 7.986 1.00 91.00 83 SER A C 1
ATOM 646 O O . SER A 1 83 ? -10.050 6.742 7.563 1.00 91.00 83 SER A O 1
ATOM 648 N N . ALA A 1 84 ? -8.128 5.730 8.143 1.00 92.31 84 ALA A N 1
ATOM 649 C CA . ALA A 1 84 ? -8.571 4.380 7.830 1.00 92.31 84 ALA A CA 1
ATOM 650 C C . ALA A 1 84 ? -9.504 3.869 8.935 1.00 92.31 84 ALA A C 1
ATOM 652 O O . ALA A 1 84 ? -9.203 3.969 10.124 1.00 92.31 84 ALA A O 1
ATOM 653 N N . GLY A 1 85 ? -10.650 3.317 8.540 1.00 93.56 85 GLY A N 1
ATOM 654 C CA . GLY A 1 85 ? -11.583 2.692 9.475 1.00 93.56 85 GLY A CA 1
ATOM 655 C C . GLY A 1 85 ? -11.132 1.291 9.893 1.00 93.56 85 GLY A C 1
ATOM 656 O O . GLY A 1 85 ? -10.360 0.632 9.197 1.00 93.56 85 GLY A O 1
ATOM 657 N N . GLU A 1 86 ? -11.683 0.787 10.998 1.00 93.69 86 GLU A N 1
ATOM 658 C CA . GLU A 1 86 ? -11.413 -0.578 11.471 1.00 93.69 86 GLU A CA 1
ATOM 659 C C . GLU A 1 86 ? -11.763 -1.643 10.417 1.00 93.69 86 GLU A C 1
ATOM 661 O O . GLU A 1 86 ? -11.017 -2.603 10.231 1.00 93.69 86 GLU A O 1
ATOM 666 N N . SER A 1 87 ? -12.858 -1.446 9.673 1.00 95.06 87 SER A N 1
ATOM 667 C CA . SER A 1 87 ? -13.285 -2.360 8.609 1.00 95.06 87 SER A CA 1
ATOM 668 C C . SER A 1 87 ? -12.237 -2.506 7.508 1.00 95.06 87 SER A C 1
ATOM 670 O O . SER A 1 87 ? -11.994 -3.609 7.037 1.00 95.06 87 SER A O 1
ATOM 672 N N . GLU A 1 88 ? -11.571 -1.417 7.130 1.00 93.62 88 GLU A N 1
ATOM 673 C CA . GLU A 1 88 ? -10.552 -1.426 6.081 1.00 93.62 88 GLU A CA 1
ATOM 674 C C . GLU A 1 88 ? -9.288 -2.172 6.525 1.00 93.62 88 GLU A C 1
ATOM 676 O O . GLU A 1 88 ? -8.710 -2.951 5.768 1.00 93.62 88 GLU A O 1
ATOM 681 N N . ILE A 1 89 ? -8.896 -1.997 7.787 1.00 94.25 89 ILE A N 1
ATOM 682 C CA . ILE A 1 89 ? -7.791 -2.745 8.389 1.00 94.25 89 ILE A CA 1
ATOM 683 C C . ILE A 1 89 ? -8.131 -4.244 8.428 1.00 94.25 89 ILE A C 1
ATOM 685 O O . ILE A 1 89 ? -7.308 -5.083 8.058 1.00 94.25 89 ILE A O 1
ATOM 689 N N . GLN A 1 90 ? -9.357 -4.598 8.823 1.00 95.62 90 GLN A N 1
ATOM 690 C CA . GLN A 1 90 ? -9.822 -5.987 8.804 1.00 95.62 90 GLN A CA 1
ATOM 691 C C . GLN A 1 90 ? -9.856 -6.561 7.381 1.00 95.62 90 GLN A C 1
ATOM 693 O O . GLN A 1 90 ? -9.444 -7.701 7.175 1.00 95.62 90 GLN A O 1
ATOM 698 N N . GLU A 1 91 ? -10.307 -5.794 6.387 1.00 95.25 91 GLU A N 1
ATOM 699 C CA . GLU A 1 91 ? -10.282 -6.181 4.972 1.00 95.25 91 GLU A CA 1
ATOM 700 C C . GLU A 1 91 ? -8.859 -6.428 4.468 1.00 95.25 91 GLU A C 1
ATOM 702 O O . GLU A 1 91 ? -8.621 -7.429 3.787 1.00 95.25 91 GLU A O 1
ATOM 707 N N . PHE A 1 92 ? -7.906 -5.569 4.839 1.00 95.62 92 PHE A N 1
ATOM 708 C CA . PHE A 1 92 ? -6.493 -5.751 4.520 1.00 95.62 92 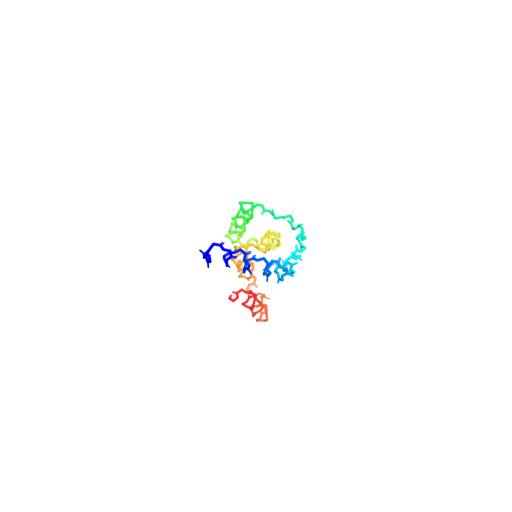PHE A CA 1
ATOM 709 C C . PHE A 1 92 ? -5.973 -7.083 5.065 1.00 95.62 92 PHE A C 1
ATOM 711 O O . PHE A 1 92 ? -5.450 -7.900 4.305 1.00 95.62 92 PHE A O 1
ATOM 718 N N . PHE A 1 93 ? -6.178 -7.345 6.359 1.00 94.81 93 PHE A N 1
ATOM 719 C CA . PHE A 1 93 ? -5.759 -8.609 6.960 1.00 94.81 93 PHE A CA 1
ATOM 720 C C . PHE A 1 93 ? -6.499 -9.800 6.368 1.00 94.81 93 PHE A C 1
ATOM 722 O O . PHE A 1 93 ? -5.888 -10.836 6.173 1.00 94.81 93 PHE A O 1
ATOM 729 N N . ASN A 1 94 ? -7.786 -9.679 6.040 1.00 96.06 94 ASN A N 1
ATOM 730 C CA . ASN A 1 94 ? -8.548 -10.742 5.386 1.00 96.06 94 ASN A CA 1
ATOM 731 C C . ASN A 1 94 ? -8.016 -11.088 3.995 1.00 96.06 94 ASN A C 1
ATOM 733 O O . ASN A 1 94 ? -8.096 -12.251 3.602 1.00 96.06 94 ASN A O 1
ATOM 737 N N . ARG A 1 95 ? -7.475 -10.106 3.269 1.00 93.94 95 ARG A N 1
ATOM 738 C CA . ARG A 1 95 ? -6.874 -10.306 1.949 1.00 93.94 95 ARG A CA 1
ATOM 739 C C . ARG A 1 95 ? -5.486 -10.946 2.014 1.00 93.94 95 ARG A C 1
ATOM 741 O O . ARG A 1 95 ? -5.185 -11.765 1.154 1.00 93.94 95 ARG A O 1
ATOM 748 N N . TYR A 1 96 ? -4.667 -10.581 2.999 1.00 92.56 96 TYR A N 1
ATOM 749 C CA . TYR A 1 96 ? -3.246 -10.957 3.077 1.00 92.56 96 TYR A CA 1
ATOM 750 C C . TYR A 1 96 ? -2.908 -11.821 4.303 1.00 92.56 96 TYR A C 1
ATOM 752 O O . TYR A 1 96 ? -1.894 -11.588 4.961 1.00 92.56 96 TYR A O 1
ATOM 760 N N . LYS A 1 97 ? -3.778 -12.785 4.625 1.00 79.62 97 LYS A N 1
ATOM 761 C CA . LYS A 1 97 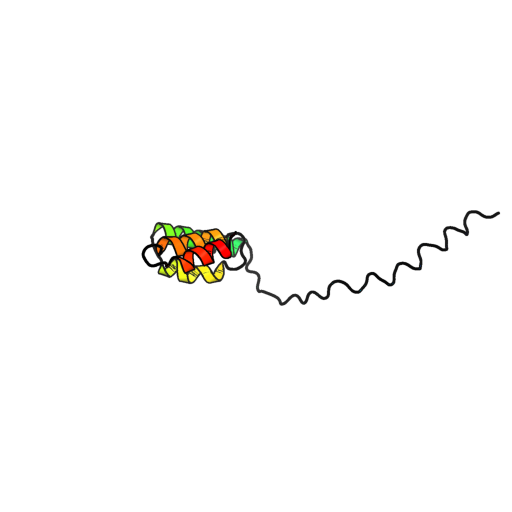? -3.563 -13.737 5.728 1.00 79.62 97 LYS A CA 1
ATOM 762 C C . LYS A 1 97 ? -2.377 -14.664 5.496 1.00 79.62 97 LYS A C 1
ATOM 764 O O . LYS A 1 97 ? -2.192 -15.098 4.338 1.00 79.62 97 LYS A O 1
#

Radius of gyration: 26.04 Å; chains: 1; bounding box: 25×84×37 Å